Protein AF-A0A929IMS8-F1 (afdb_monomer_lite)

Sequence (90 aa):
MGKFRTPSLRYLIYTAPYMHNGAFFDLTEVVEFYNEGGGENEFAANKTKLLKPLNLSDEEIEDLVAFIESLSGPEIKMQTPKLPPTAPLQ

Radius of gyration: 19.09 Å; chains: 1; bounding box: 63×19×46 Å

pLDDT: mean 92.8, std 6.43, range [65.5, 98.69]

Structure (mmCIF, N/CA/C/O backbone):
data_AF-A0A929IMS8-F1
#
_entry.id   AF-A0A929IMS8-F1
#
loop_
_atom_site.group_PDB
_atom_site.id
_atom_site.type_symbol
_atom_site.label_atom_id
_atom_site.label_alt_id
_atom_site.label_comp_id
_atom_site.label_asym_id
_atom_site.label_entity_id
_atom_site.label_seq_id
_atom_site.pdbx_PDB_ins_code
_atom_site.Cartn_x
_atom_site.Cartn_y
_atom_site.Cartn_z
_atom_site.occupancy
_atom_site.B_iso_or_equiv
_atom_site.auth_seq_id
_atom_site.auth_comp_id
_atom_site.auth_asym_id
_atom_site.auth_atom_id
_atom_site.pdbx_PDB_model_num
ATOM 1 N N . MET A 1 1 ? 12.984 8.457 19.462 1.00 65.50 1 MET A N 1
ATOM 2 C CA . MET A 1 1 ? 13.616 7.645 18.390 1.00 65.50 1 MET A CA 1
ATOM 3 C C . MET A 1 1 ? 12.528 6.795 17.726 1.00 65.50 1 MET A C 1
ATOM 5 O O . MET A 1 1 ? 11.445 6.744 18.289 1.00 65.50 1 MET A O 1
ATOM 9 N N . GLY A 1 2 ? 12.742 6.224 16.532 1.00 80.12 2 GLY A N 1
ATOM 10 C CA . GLY A 1 2 ? 11.718 5.426 15.819 1.00 80.12 2 GLY A CA 1
ATOM 11 C C . GLY A 1 2 ? 10.829 6.188 14.820 1.00 80.12 2 GLY A C 1
ATOM 12 O O . GLY A 1 2 ? 9.708 5.773 14.554 1.00 80.12 2 GLY A O 1
ATOM 13 N N . LYS A 1 3 ? 11.294 7.324 14.280 1.00 85.50 3 LYS A N 1
ATOM 14 C CA . LYS A 1 3 ? 10.581 8.060 13.220 1.00 85.50 3 LYS A CA 1
ATOM 15 C C . LYS A 1 3 ? 11.100 7.625 11.854 1.00 85.50 3 LYS A C 1
ATOM 17 O O . LYS A 1 3 ? 12.310 7.621 11.644 1.00 85.50 3 LYS A O 1
ATOM 22 N N . PHE A 1 4 ? 10.190 7.348 10.929 1.00 90.94 4 PHE A N 1
ATOM 23 C CA . PHE A 1 4 ? 10.506 6.978 9.553 1.00 90.94 4 PHE A CA 1
ATOM 24 C C . PHE A 1 4 ? 9.959 8.027 8.590 1.00 90.94 4 PHE A C 1
ATOM 26 O O . PHE A 1 4 ? 8.955 8.684 8.870 1.00 90.94 4 PHE A O 1
ATOM 33 N N . ARG A 1 5 ? 10.627 8.192 7.448 1.00 93.56 5 ARG A N 1
ATOM 34 C CA . ARG A 1 5 ? 10.084 8.975 6.339 1.00 93.56 5 ARG A CA 1
ATOM 35 C C . ARG A 1 5 ? 8.948 8.180 5.701 1.00 93.56 5 ARG A C 1
ATOM 37 O O . ARG A 1 5 ? 9.149 7.013 5.382 1.00 93.56 5 ARG A O 1
ATOM 44 N N . THR A 1 6 ? 7.806 8.819 5.458 1.00 93.94 6 THR A N 1
ATOM 45 C CA . THR A 1 6 ? 6.719 8.219 4.673 1.00 93.94 6 THR A CA 1
ATOM 46 C C . THR A 1 6 ? 7.218 7.922 3.251 1.00 93.94 6 THR A C 1
ATOM 48 O O . THR A 1 6 ? 7.634 8.863 2.560 1.00 93.94 6 THR A O 1
ATOM 5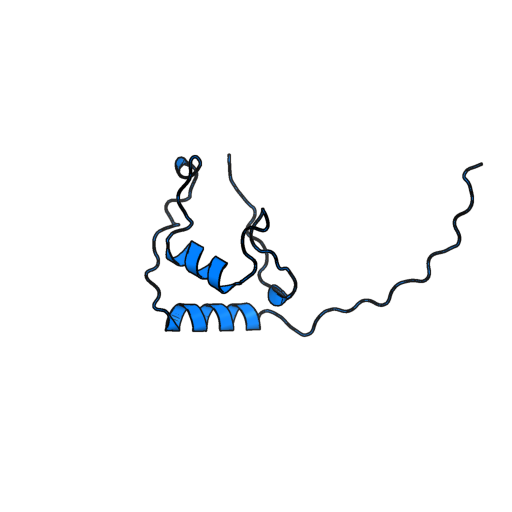1 N N . PRO A 1 7 ? 7.247 6.647 2.818 1.00 94.12 7 PRO A N 1
ATOM 52 C CA . PRO A 1 7 ? 7.681 6.285 1.474 1.00 94.12 7 PRO A CA 1
ATOM 53 C C . PRO A 1 7 ? 6.623 6.657 0.424 1.00 94.12 7 PRO A C 1
ATOM 55 O O . PRO A 1 7 ? 5.466 6.924 0.742 1.00 94.12 7 PRO A O 1
ATOM 58 N N . SER A 1 8 ? 7.036 6.687 -0.844 1.00 95.44 8 SER A N 1
ATOM 59 C CA . SER A 1 8 ? 6.113 6.783 -1.982 1.00 95.44 8 SER A CA 1
ATOM 60 C C . SER A 1 8 ? 5.403 5.445 -2.199 1.00 95.44 8 SER A C 1
ATOM 62 O O . SER A 1 8 ? 6.012 4.402 -1.981 1.00 95.44 8 SER A O 1
ATOM 64 N N . LEU A 1 9 ? 4.163 5.481 -2.695 1.00 96.62 9 LEU A N 1
ATOM 65 C CA . LEU A 1 9 ? 3.391 4.290 -3.079 1.00 96.62 9 LEU A CA 1
ATOM 66 C C . LEU A 1 9 ? 3.400 4.013 -4.595 1.00 96.62 9 LEU A C 1
ATOM 68 O O . LEU A 1 9 ? 2.707 3.126 -5.077 1.00 96.62 9 LEU A O 1
ATOM 72 N N . ARG A 1 10 ? 4.157 4.782 -5.384 1.00 95.44 10 ARG A N 1
ATOM 73 C CA . ARG A 1 10 ? 4.223 4.597 -6.843 1.00 95.44 10 ARG A CA 1
ATOM 74 C C . ARG A 1 10 ? 5.105 3.397 -7.201 1.00 95.44 10 ARG A C 1
ATOM 76 O O . ARG A 1 10 ? 6.229 3.333 -6.712 1.00 95.44 10 ARG A O 1
ATOM 83 N N . TYR A 1 11 ? 4.646 2.540 -8.120 1.00 96.12 11 TYR A N 1
ATOM 84 C CA . TYR A 1 11 ? 5.353 1.310 -8.538 1.00 96.12 11 TYR A CA 1
ATOM 85 C C . TYR A 1 11 ? 5.605 0.302 -7.397 1.00 96.12 11 TYR A C 1
ATOM 87 O O . TYR A 1 11 ? 6.529 -0.506 -7.473 1.00 96.12 11 TYR A O 1
ATOM 95 N N . LEU A 1 12 ? 4.776 0.338 -6.351 1.00 94.88 12 LEU A N 1
ATOM 96 C CA . LEU A 1 12 ? 4.936 -0.446 -5.125 1.00 94.88 12 LEU A CA 1
ATOM 97 C C . LEU A 1 12 ? 4.918 -1.968 -5.355 1.00 94.88 12 LEU A C 1
ATOM 99 O O . LEU A 1 12 ? 5.588 -2.703 -4.635 1.00 94.88 12 LEU A O 1
ATOM 103 N N . ILE A 1 13 ? 4.214 -2.460 -6.381 1.00 96.06 13 ILE A N 1
ATOM 104 C CA . ILE A 1 13 ? 4.100 -3.909 -6.641 1.00 96.06 13 ILE A CA 1
ATOM 105 C C . ILE A 1 13 ? 5.449 -4.587 -6.951 1.00 96.06 13 ILE A C 1
ATOM 107 O O . ILE A 1 13 ? 5.559 -5.803 -6.866 1.00 96.06 13 ILE A O 1
ATOM 111 N N . TYR A 1 14 ? 6.492 -3.814 -7.284 1.00 95.69 14 TYR A N 1
ATOM 112 C CA . TYR A 1 14 ? 7.834 -4.324 -7.602 1.00 95.69 14 TYR A CA 1
ATOM 113 C C . TYR A 1 14 ? 8.850 -4.140 -6.465 1.00 95.69 14 TYR A C 1
ATOM 115 O O . TYR A 1 14 ? 10.042 -4.359 -6.672 1.00 95.69 14 TYR A O 1
ATOM 123 N N . THR A 1 15 ? 8.420 -3.679 -5.286 1.00 95.44 15 THR A N 1
ATOM 124 C CA . THR A 1 15 ? 9.332 -3.277 -4.199 1.00 95.44 15 THR A CA 1
ATOM 125 C C . THR A 1 15 ? 9.221 -4.139 -2.950 1.00 95.44 15 THR A C 1
ATOM 127 O O . THR A 1 15 ? 9.678 -3.710 -1.893 1.00 95.44 15 THR A O 1
ATOM 130 N N . ALA A 1 16 ? 8.607 -5.320 -3.040 1.00 95.75 16 ALA A N 1
ATOM 131 C CA . ALA A 1 16 ? 8.651 -6.282 -1.947 1.00 95.75 16 ALA A CA 1
ATOM 132 C C . ALA A 1 16 ? 10.119 -6.667 -1.630 1.00 95.75 16 ALA A C 1
ATOM 134 O O . ALA A 1 16 ? 10.941 -6.755 -2.551 1.00 95.75 16 ALA A O 1
ATOM 135 N N . PRO A 1 17 ? 10.470 -6.921 -0.357 1.00 97.50 17 PRO A N 1
ATOM 136 C CA . P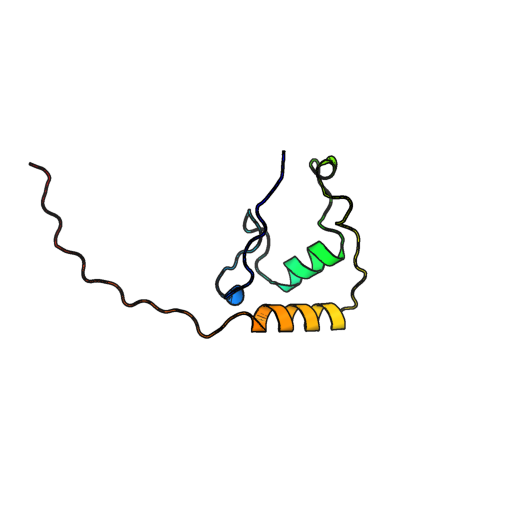RO A 1 17 ? 9.601 -6.874 0.819 1.00 97.50 17 PRO A CA 1
ATOM 137 C C . PRO A 1 17 ? 9.319 -5.440 1.312 1.00 97.50 17 PRO A C 1
ATOM 139 O O . PRO A 1 17 ? 10.114 -4.520 1.122 1.00 97.50 17 PRO A O 1
ATOM 142 N N . TYR A 1 18 ? 8.176 -5.259 1.969 1.00 97.31 18 TYR A N 1
ATOM 143 C CA . TYR A 1 18 ? 7.640 -3.977 2.421 1.00 97.31 18 TYR A CA 1
ATOM 144 C C . TYR A 1 18 ? 8.086 -3.595 3.839 1.00 97.31 18 TYR A C 1
ATOM 146 O O . TYR A 1 18 ? 8.634 -4.395 4.596 1.00 9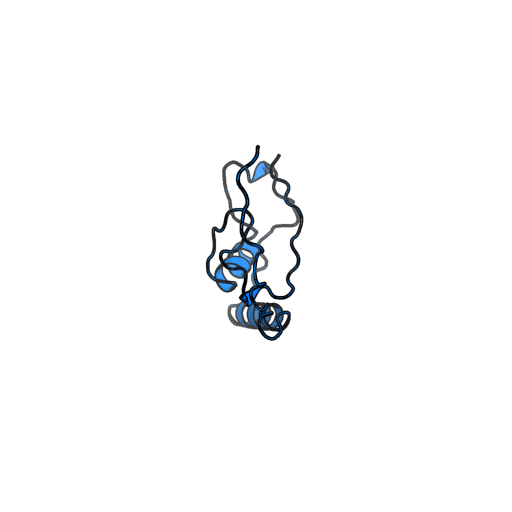7.31 18 TYR A O 1
ATOM 154 N N . MET A 1 19 ? 7.785 -2.350 4.225 1.00 94.88 19 MET A N 1
ATOM 155 C CA . MET A 1 19 ? 8.238 -1.686 5.458 1.00 94.88 19 MET A CA 1
ATOM 156 C C . MET A 1 19 ? 9.735 -1.351 5.459 1.00 94.88 19 MET A C 1
ATOM 158 O O . MET A 1 19 ? 10.501 -1.731 4.583 1.00 94.88 19 MET A O 1
ATOM 162 N N . HIS A 1 20 ? 10.171 -0.579 6.455 1.00 93.50 20 HIS A N 1
ATOM 163 C CA . HIS A 1 20 ? 11.558 -0.106 6.558 1.00 93.50 20 HIS A CA 1
ATOM 164 C C . HIS A 1 20 ? 12.582 -1.227 6.810 1.00 93.50 20 HIS A C 1
ATOM 166 O O . HIS A 1 20 ? 13.779 -1.013 6.637 1.00 93.50 20 HIS A O 1
ATOM 172 N N . ASN A 1 21 ? 12.116 -2.388 7.264 1.00 93.12 21 ASN A N 1
ATOM 173 C CA . ASN A 1 21 ? 12.915 -3.554 7.622 1.00 93.12 21 ASN A CA 1
ATOM 174 C C . ASN A 1 21 ? 12.587 -4.792 6.770 1.00 93.12 21 ASN A C 1
ATOM 176 O O . ASN A 1 21 ? 13.129 -5.855 7.057 1.00 93.12 21 ASN A O 1
ATOM 180 N N . GLY A 1 22 ? 11.718 -4.675 5.758 1.00 95.81 22 GLY A N 1
ATOM 181 C CA . GLY A 1 22 ? 11.339 -5.809 4.913 1.00 95.81 22 GLY A CA 1
ATOM 182 C C . GLY A 1 22 ? 10.509 -6.876 5.637 1.00 95.81 22 GLY A C 1
ATOM 183 O O . GLY A 1 22 ? 10.688 -8.057 5.362 1.00 95.81 22 GLY A O 1
ATOM 184 N N . ALA A 1 23 ? 9.672 -6.490 6.605 1.00 95.12 23 ALA A N 1
ATOM 185 C CA . ALA A 1 23 ? 8.942 -7.441 7.448 1.00 95.12 23 ALA A CA 1
ATOM 186 C C . ALA A 1 23 ? 7.799 -8.177 6.734 1.00 95.12 23 ALA A C 1
ATOM 188 O O . ALA A 1 23 ? 7.435 -9.263 7.173 1.00 95.12 23 ALA A O 1
ATOM 189 N N . PHE A 1 24 ? 7.243 -7.594 5.671 1.00 97.69 24 PHE A N 1
ATOM 190 C CA . PHE A 1 24 ? 6.073 -8.128 4.970 1.00 97.69 24 PHE A CA 1
ATOM 191 C C . PHE A 1 24 ? 6.403 -8.402 3.509 1.00 97.69 24 PHE A C 1
ATOM 193 O O . PHE A 1 24 ? 7.130 -7.628 2.882 1.00 97.69 24 PHE A O 1
ATOM 200 N N . PHE A 1 25 ? 5.871 -9.488 2.962 1.00 97.06 25 PHE A N 1
ATOM 201 C CA . PHE A 1 25 ? 6.047 -9.848 1.553 1.00 97.06 25 PHE A CA 1
ATOM 202 C C . PHE A 1 25 ? 4.810 -9.519 0.719 1.00 97.06 25 PHE A C 1
ATOM 204 O O . PHE A 1 25 ? 4.937 -9.387 -0.497 1.00 97.06 25 PHE A O 1
ATOM 211 N N . ASP A 1 26 ? 3.661 -9.329 1.368 1.00 96.81 26 ASP A N 1
ATOM 212 C CA . ASP A 1 26 ? 2.385 -8.994 0.743 1.00 96.81 26 ASP A CA 1
ATOM 213 C C . ASP A 1 26 ? 1.909 -7.589 1.159 1.00 96.81 26 ASP A C 1
ATOM 215 O O . ASP A 1 26 ? 2.164 -7.121 2.272 1.00 96.81 26 ASP A O 1
ATOM 219 N N . LEU A 1 27 ? 1.212 -6.894 0.257 1.00 97.19 27 LEU A N 1
ATOM 220 C CA . LEU A 1 27 ? 0.574 -5.613 0.566 1.00 97.19 27 LEU A CA 1
ATOM 221 C C . LEU A 1 27 ? -0.607 -5.776 1.518 1.00 97.19 27 LEU A C 1
ATOM 223 O O . LEU A 1 27 ? -0.864 -4.874 2.315 1.00 97.19 27 LEU A O 1
ATOM 227 N N . THR A 1 28 ? -1.275 -6.924 1.477 1.00 97.88 28 THR A N 1
ATOM 228 C CA . THR A 1 28 ? -2.366 -7.271 2.388 1.00 97.88 28 THR A CA 1
ATOM 229 C C . THR A 1 28 ? -1.872 -7.263 3.833 1.00 97.88 28 THR A C 1
ATOM 231 O O . THR A 1 28 ? -2.450 -6.566 4.661 1.00 97.88 28 THR A O 1
ATOM 234 N N . GLU A 1 29 ? -0.715 -7.881 4.114 1.00 97.88 29 GLU A N 1
ATOM 235 C CA . GLU A 1 29 ? -0.086 -7.866 5.448 1.00 97.88 29 GLU A CA 1
ATOM 236 C C . GLU A 1 29 ? 0.205 -6.431 5.930 1.00 97.88 29 GLU A C 1
ATOM 238 O O . GLU A 1 29 ? 0.050 -6.103 7.108 1.00 97.88 29 GLU A O 1
ATOM 243 N N . VAL A 1 30 ? 0.614 -5.541 5.015 1.00 97.19 30 VAL A N 1
ATOM 244 C CA . VAL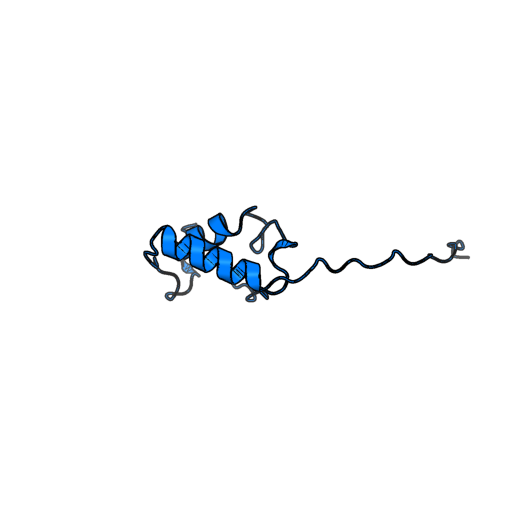 A 1 30 ? 0.850 -4.125 5.334 1.00 97.19 30 VAL A CA 1
ATOM 245 C C . VAL A 1 30 ? -0.461 -3.430 5.704 1.00 97.19 30 VAL A C 1
ATOM 247 O O . VAL A 1 30 ? -0.501 -2.681 6.684 1.00 97.19 30 VAL A O 1
ATOM 250 N N . VAL A 1 31 ? -1.523 -3.641 4.923 1.00 97.75 31 VAL A N 1
ATOM 251 C CA . VAL A 1 31 ? -2.836 -3.030 5.169 1.00 97.75 31 VAL A CA 1
ATOM 252 C C . VAL A 1 31 ? -3.432 -3.544 6.477 1.00 97.75 31 VAL A C 1
ATOM 254 O O . VAL A 1 31 ? -3.857 -2.729 7.294 1.00 97.75 31 VAL A O 1
ATOM 257 N N . GLU A 1 32 ? -3.386 -4.851 6.723 1.00 97.69 32 GLU A N 1
ATOM 258 C CA . GLU A 1 32 ? -3.834 -5.478 7.970 1.00 97.69 32 GLU A CA 1
ATOM 259 C C . GLU A 1 32 ? -3.073 -4.929 9.180 1.00 97.69 32 GLU A C 1
ATOM 261 O O . GLU A 1 32 ? -3.687 -4.496 10.155 1.00 97.69 32 GLU A O 1
ATOM 266 N N . PHE A 1 33 ? -1.745 -4.805 9.086 1.00 96.62 33 PHE A N 1
ATOM 267 C CA . PHE A 1 33 ? -0.931 -4.205 10.143 1.00 96.62 33 PHE A CA 1
ATOM 268 C C . PHE A 1 33 ? -1.397 -2.788 10.511 1.00 96.62 33 PHE A C 1
ATOM 270 O O . PHE A 1 33 ? -1.446 -2.422 11.691 1.00 96.62 33 PHE A O 1
ATOM 277 N N . TYR A 1 34 ? -1.748 -1.963 9.519 1.00 96.38 34 TYR A N 1
ATOM 278 C CA . TYR A 1 34 ? -2.310 -0.636 9.777 1.00 96.38 34 TYR A CA 1
ATOM 279 C C . TYR A 1 34 ? -3.766 -0.690 10.255 1.00 96.38 34 TYR A C 1
ATOM 281 O O . TYR A 1 34 ? -4.131 0.128 11.103 1.00 96.38 34 TYR A O 1
ATOM 289 N N . ASN A 1 35 ? -4.564 -1.653 9.785 1.00 97.44 35 ASN A N 1
ATOM 290 C CA . ASN A 1 35 ? -5.935 -1.886 10.239 1.00 97.44 35 ASN A CA 1
ATOM 291 C C . ASN A 1 35 ? -5.988 -2.236 11.735 1.00 97.44 35 ASN A C 1
ATOM 293 O O . ASN A 1 35 ? -6.873 -1.759 12.440 1.00 97.44 35 ASN A O 1
ATOM 297 N N . GLU A 1 36 ? -4.988 -2.960 12.245 1.00 95.25 36 GLU A N 1
ATOM 298 C CA . GLU A 1 36 ? -4.806 -3.270 13.672 1.00 95.25 36 GLU A CA 1
ATOM 299 C C . GLU A 1 36 ? -4.218 -2.101 14.490 1.00 95.25 36 GLU A C 1
ATOM 301 O O . GLU A 1 36 ? -4.079 -2.175 15.713 1.00 95.25 36 GLU A O 1
ATOM 306 N N . GLY A 1 37 ? -3.871 -0.981 13.848 1.00 94.44 37 GLY A N 1
ATOM 307 C CA . GLY A 1 37 ? -3.308 0.193 14.515 1.00 94.44 37 GLY A CA 1
ATOM 308 C C . GLY A 1 37 ? -1.780 0.199 14.614 1.00 94.44 37 GLY A C 1
ATOM 309 O O . GLY A 1 37 ? -1.220 0.901 15.463 1.00 94.44 37 GLY A O 1
ATOM 310 N N . GLY A 1 38 ? -1.083 -0.535 13.747 1.00 91.38 38 GLY A N 1
ATOM 311 C CA . GLY A 1 38 ? 0.363 -0.427 13.546 1.00 91.38 38 GLY A CA 1
ATOM 312 C C . GLY A 1 38 ? 1.214 -1.171 14.575 1.00 91.38 38 GLY A C 1
ATOM 313 O O . GLY A 1 38 ? 2.283 -0.671 14.938 1.00 91.38 38 GLY A O 1
ATOM 314 N N . GLY A 1 39 ? 0.721 -2.314 15.063 1.00 86.56 39 GLY A N 1
ATOM 315 C CA . GLY A 1 39 ? 1.419 -3.233 15.964 1.00 86.56 39 GLY A CA 1
ATOM 316 C C . GLY A 1 39 ? 1.724 -2.691 17.364 1.00 86.56 39 GLY A C 1
ATOM 317 O O . GLY A 1 39 ? 1.641 -1.488 17.655 1.00 86.56 39 GLY A O 1
ATOM 318 N N . GLU A 1 40 ? 2.117 -3.607 18.246 1.00 85.00 40 GLU A N 1
ATOM 319 C CA . GLU A 1 40 ? 2.606 -3.312 19.591 1.00 85.00 40 GLU A CA 1
ATOM 320 C C . GLU A 1 40 ? 3.979 -3.952 19.805 1.00 85.00 40 GLU A C 1
ATOM 322 O O . GLU A 1 40 ? 4.200 -5.119 19.496 1.00 85.00 40 GLU A O 1
ATOM 327 N N . ASN A 1 41 ? 4.930 -3.166 20.308 1.00 83.56 41 ASN A N 1
ATOM 328 C CA . ASN A 1 41 ? 6.261 -3.627 20.690 1.00 83.56 41 ASN A CA 1
ATOM 329 C C . ASN A 1 41 ? 6.860 -2.698 21.759 1.00 83.56 41 ASN A C 1
ATOM 331 O O . ASN A 1 41 ? 6.250 -1.704 22.158 1.00 83.56 41 ASN A O 1
ATOM 335 N N . GLU A 1 42 ? 8.086 -2.985 22.190 1.00 84.38 42 GLU A N 1
ATOM 336 C CA . GLU A 1 42 ? 8.836 -2.190 23.175 1.00 84.38 42 GLU A CA 1
ATOM 337 C C . GLU A 1 42 ? 9.038 -0.707 22.789 1.00 84.38 42 GLU A C 1
ATOM 339 O O . GLU A 1 42 ? 9.303 0.134 23.648 1.00 84.38 42 GLU A O 1
ATOM 344 N N . PHE A 1 43 ? 8.844 -0.350 21.514 1.00 83.62 43 PHE A N 1
ATOM 345 C CA . PHE A 1 43 ? 8.933 1.018 21.001 1.00 83.62 43 PHE A CA 1
ATOM 346 C C . PHE A 1 43 ? 7.573 1.706 20.822 1.00 83.62 43 PHE A C 1
ATOM 348 O O . PHE A 1 43 ? 7.549 2.881 20.437 1.00 83.62 43 PHE A O 1
ATOM 355 N N . ALA A 1 44 ? 6.454 1.038 21.130 1.00 83.25 44 ALA A N 1
ATOM 356 C CA . ALA A 1 44 ? 5.097 1.557 20.929 1.00 83.25 44 ALA A CA 1
ATOM 357 C C . ALA A 1 44 ? 4.842 2.897 21.643 1.00 83.25 44 ALA A C 1
ATOM 359 O O . ALA A 1 44 ? 4.044 3.703 21.169 1.00 83.25 44 ALA A O 1
ATOM 360 N N . ALA A 1 45 ? 5.585 3.205 22.712 1.00 86.44 45 ALA A N 1
ATOM 361 C CA . ALA A 1 45 ? 5.538 4.505 23.387 1.00 86.44 45 ALA A CA 1
ATOM 362 C C . ALA A 1 45 ? 5.906 5.698 22.474 1.00 86.44 45 ALA A C 1
ATOM 364 O O . ALA A 1 45 ? 5.491 6.826 22.737 1.00 86.44 45 ALA A O 1
ATOM 365 N N . ASN A 1 46 ? 6.667 5.470 21.395 1.00 88.38 46 ASN A N 1
ATOM 366 C CA . ASN A 1 46 ? 7.019 6.491 20.402 1.00 88.38 46 ASN A CA 1
ATOM 367 C C . ASN A 1 46 ? 6.027 6.558 19.220 1.00 88.38 46 ASN A C 1
ATOM 369 O O . ASN A 1 46 ? 6.217 7.382 18.319 1.00 8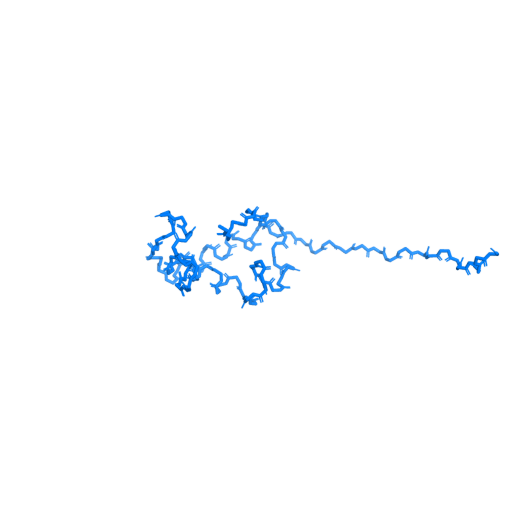8.38 46 ASN A O 1
ATOM 373 N N . LYS A 1 47 ? 4.995 5.701 19.193 1.00 88.50 47 LYS A N 1
ATOM 374 C CA . LYS A 1 47 ? 3.991 5.639 18.122 1.00 88.50 47 LYS A CA 1
ATOM 375 C C . LYS A 1 47 ? 3.114 6.894 18.133 1.00 88.50 47 LYS A C 1
ATOM 377 O O . LYS A 1 47 ? 2.799 7.459 19.180 1.00 88.50 47 LYS A O 1
ATOM 382 N N . THR A 1 48 ? 2.709 7.354 16.950 1.00 89.12 48 THR A N 1
ATOM 383 C CA . THR A 1 48 ? 1.747 8.460 16.848 1.00 89.12 48 THR A CA 1
ATOM 384 C C . THR A 1 48 ? 0.378 8.030 17.373 1.00 89.12 48 THR A C 1
ATOM 386 O O . THR A 1 48 ? -0.075 6.925 17.091 1.00 89.12 48 THR A O 1
ATOM 389 N N . LYS A 1 49 ? -0.327 8.931 18.070 1.00 90.69 49 LYS A N 1
ATOM 390 C CA . LYS A 1 49 ? -1.703 8.697 18.554 1.00 90.69 49 LYS A CA 1
ATOM 391 C C . LYS A 1 49 ? -2.727 8.522 17.423 1.00 90.69 49 LYS A C 1
ATOM 393 O O . LYS A 1 49 ? -3.867 8.158 17.685 1.00 90.69 49 LYS A O 1
ATOM 398 N N . LEU A 1 50 ? -2.337 8.831 16.184 1.00 91.12 50 LEU A N 1
ATOM 399 C CA . LEU A 1 50 ? -3.168 8.632 14.997 1.00 91.12 50 LEU A CA 1
ATOM 400 C C . LEU A 1 50 ? -3.258 7.160 14.578 1.00 91.12 50 LEU A C 1
ATOM 402 O O . LEU A 1 50 ? -4.227 6.794 13.925 1.00 91.12 50 LEU A O 1
ATOM 406 N N . LEU A 1 51 ? -2.270 6.335 14.943 1.00 91.12 51 LEU A N 1
ATOM 407 C CA . LEU A 1 51 ? -2.290 4.903 14.668 1.00 91.12 51 LEU A CA 1
ATOM 408 C C . LEU A 1 51 ? -3.168 4.216 15.711 1.00 91.12 51 LEU A C 1
ATOM 410 O O . LEU A 1 51 ? -2.773 4.031 16.862 1.00 91.12 51 LEU A O 1
ATOM 414 N N . LYS A 1 52 ? -4.379 3.891 15.281 1.00 93.62 52 LYS A N 1
ATOM 415 C CA . LYS A 1 52 ? -5.424 3.206 16.035 1.00 93.62 52 LYS A CA 1
ATOM 416 C C . LYS A 1 52 ? -6.113 2.217 15.093 1.00 93.62 52 LYS A C 1
ATOM 418 O O . LYS A 1 52 ? -6.033 2.442 13.883 1.00 93.62 52 LYS A O 1
ATOM 423 N N . PRO A 1 53 ? -6.790 1.187 15.620 1.00 95.69 53 PRO A N 1
ATOM 424 C CA . PRO A 1 53 ? -7.527 0.263 14.778 1.00 95.69 53 PRO A CA 1
ATOM 425 C C . PRO A 1 53 ? -8.501 0.999 13.857 1.00 95.69 53 PRO A C 1
ATOM 427 O O . PRO A 1 53 ? -9.208 1.913 14.303 1.00 95.69 53 PRO A O 1
ATOM 430 N N . LEU A 1 54 ? -8.493 0.633 12.578 1.00 96.44 54 LEU A N 1
ATOM 431 C CA . LEU A 1 54 ? -9.358 1.228 11.559 1.00 96.44 54 LEU A CA 1
ATOM 432 C C . LEU A 1 54 ? -10.692 0.477 11.467 1.00 96.44 54 LEU A C 1
ATOM 434 O O . LEU A 1 54 ? -11.706 1.106 11.175 1.00 96.44 54 LEU A O 1
ATOM 438 N N . ASN A 1 55 ? -10.696 -0.812 11.833 1.00 96.25 55 ASN A N 1
ATOM 439 C CA . ASN A 1 55 ? -11.843 -1.721 11.758 1.00 96.25 55 ASN A CA 1
ATOM 440 C C . ASN A 1 55 ? -12.417 -1.827 10.337 1.00 96.25 55 ASN A C 1
ATOM 442 O O . ASN A 1 55 ? -13.635 -1.833 10.168 1.00 96.25 55 ASN A O 1
ATOM 446 N N . LEU A 1 56 ? -11.532 -1.878 9.340 1.00 97.88 56 LEU A N 1
ATOM 447 C CA . LEU A 1 56 ? -11.903 -2.176 7.961 1.00 97.88 56 LEU A CA 1
ATOM 448 C C . LEU A 1 56 ? -12.445 -3.604 7.875 1.00 97.88 56 LEU A C 1
ATOM 450 O O . LEU A 1 56 ? -11.911 -4.501 8.539 1.00 97.88 56 LEU A O 1
ATOM 454 N N . SER A 1 57 ? -13.485 -3.796 7.068 1.00 98.25 57 SER A N 1
ATOM 455 C CA . SER A 1 57 ? -13.942 -5.125 6.662 1.00 98.25 57 SER A CA 1
ATOM 456 C C . SER A 1 57 ? -12.955 -5.773 5.687 1.00 98.25 57 SER A C 1
ATOM 458 O O . SER A 1 57 ? -12.127 -5.086 5.087 1.00 98.25 57 SER A O 1
ATOM 460 N N . ASP A 1 58 ? -13.072 -7.085 5.485 1.00 97.88 58 ASP A N 1
ATOM 461 C CA . ASP A 1 58 ? -12.243 -7.806 4.510 1.00 97.88 58 ASP A CA 1
ATOM 462 C C . ASP A 1 58 ? -12.409 -7.225 3.091 1.00 97.88 58 ASP A C 1
ATOM 464 O O . ASP A 1 58 ? -11.427 -7.029 2.382 1.00 97.88 58 ASP A O 1
ATOM 468 N N . GLU A 1 59 ? -13.634 -6.837 2.716 1.00 98.38 59 GLU A N 1
ATOM 469 C CA . GLU A 1 59 ? -13.931 -6.196 1.425 1.00 98.38 59 GLU A CA 1
ATOM 470 C C . GLU A 1 59 ? -13.247 -4.823 1.298 1.00 98.38 59 GLU A C 1
ATOM 472 O O . GLU A 1 59 ? -12.649 -4.512 0.272 1.00 98.38 59 GLU A O 1
ATOM 477 N N . GLU A 1 60 ? -13.247 -4.013 2.363 1.00 98.62 60 GLU A N 1
ATOM 478 C CA . GLU A 1 60 ? -12.559 -2.714 2.365 1.00 98.62 60 GLU A CA 1
ATOM 479 C C . GLU A 1 60 ? -11.030 -2.860 2.306 1.00 98.62 60 GLU A C 1
ATOM 481 O O . GLU A 1 60 ? -10.345 -1.997 1.747 1.00 98.62 60 GLU A O 1
ATOM 486 N N . ILE A 1 61 ? -10.481 -3.935 2.883 1.00 98.50 61 ILE A N 1
ATOM 487 C CA . ILE A 1 61 ? -9.054 -4.264 2.786 1.00 98.50 61 ILE A CA 1
ATOM 488 C C . ILE A 1 61 ? -8.708 -4.645 1.347 1.00 98.50 61 ILE A C 1
ATOM 490 O O . ILE A 1 61 ? -7.763 -4.080 0.793 1.00 98.50 61 ILE A O 1
ATOM 494 N N . GLU A 1 62 ? -9.479 -5.542 0.731 1.00 98.50 62 GLU A N 1
ATOM 495 C CA . GLU A 1 62 ? -9.292 -5.954 -0.664 1.00 98.50 62 GLU A CA 1
ATOM 496 C C . GLU A 1 62 ? -9.366 -4.754 -1.620 1.00 98.50 62 GLU A C 1
ATOM 498 O O . GLU A 1 62 ? -8.470 -4.560 -2.447 1.00 98.50 62 GLU A O 1
ATOM 503 N N . ASP A 1 63 ? -10.366 -3.886 -1.451 1.00 98.69 63 ASP A N 1
ATOM 504 C CA . ASP A 1 63 ? -10.526 -2.670 -2.250 1.00 98.69 63 ASP A CA 1
ATOM 505 C C . ASP A 1 63 ? -9.346 -1.701 -2.079 1.00 98.69 63 ASP A C 1
ATOM 507 O O . ASP A 1 63 ? -8.867 -1.098 -3.049 1.00 98.69 63 ASP A O 1
ATOM 511 N N . LEU A 1 64 ? -8.841 -1.546 -0.851 1.00 98.38 64 LEU A N 1
ATOM 512 C CA . LEU A 1 64 ? -7.691 -0.690 -0.576 1.00 98.38 64 LEU A CA 1
ATOM 513 C C . LEU A 1 64 ? -6.405 -1.256 -1.188 1.00 98.38 64 LEU A C 1
ATOM 515 O O . LEU A 1 64 ? -5.621 -0.493 -1.762 1.00 98.38 64 LEU A O 1
ATOM 519 N N . VAL A 1 65 ? -6.187 -2.569 -1.096 1.00 98.31 65 VAL A N 1
ATOM 520 C CA . VAL A 1 65 ? -5.053 -3.239 -1.746 1.00 98.31 65 VAL A CA 1
ATOM 521 C C . VAL A 1 65 ? -5.138 -3.034 -3.257 1.00 98.31 65 VAL A C 1
ATOM 523 O O . VAL A 1 65 ? -4.187 -2.516 -3.845 1.00 98.31 65 VAL A O 1
ATOM 526 N N . ALA A 1 66 ? -6.294 -3.299 -3.871 1.00 98.12 66 ALA A N 1
ATOM 527 C CA . ALA A 1 66 ? -6.509 -3.102 -5.304 1.00 98.12 66 ALA A CA 1
ATOM 528 C C . ALA A 1 66 ? -6.253 -1.646 -5.739 1.00 98.12 66 ALA A C 1
ATOM 530 O O . ALA A 1 66 ? -5.609 -1.383 -6.762 1.00 98.12 66 ALA A O 1
ATOM 531 N N . PHE A 1 67 ? -6.697 -0.671 -4.938 1.00 98.25 67 PHE A N 1
ATOM 532 C CA . PHE A 1 67 ? -6.403 0.740 -5.178 1.00 98.25 67 PHE A CA 1
ATOM 533 C C . PHE A 1 67 ? -4.895 1.029 -5.131 1.00 98.25 67 PHE A C 1
ATOM 535 O O . PHE A 1 67 ? -4.376 1.699 -6.027 1.00 98.25 67 PHE A O 1
ATOM 542 N N . ILE A 1 68 ? -4.176 0.526 -4.125 1.00 97.62 68 ILE A N 1
ATOM 543 C CA . ILE A 1 68 ? -2.725 0.726 -3.987 1.00 97.62 68 ILE A CA 1
ATOM 544 C C . ILE A 1 68 ? -1.965 0.072 -5.149 1.00 97.62 68 ILE A C 1
ATOM 546 O O . ILE A 1 68 ? -1.050 0.685 -5.706 1.00 97.62 68 ILE A O 1
ATOM 550 N N . GLU A 1 69 ? -2.352 -1.132 -5.565 1.00 97.19 69 GLU A N 1
ATOM 551 C CA . GLU A 1 69 ? -1.755 -1.821 -6.713 1.00 97.19 69 GLU A CA 1
ATOM 552 C C . GLU A 1 69 ? -1.931 -1.022 -8.009 1.00 97.19 69 GLU A C 1
ATOM 554 O O . GLU A 1 69 ?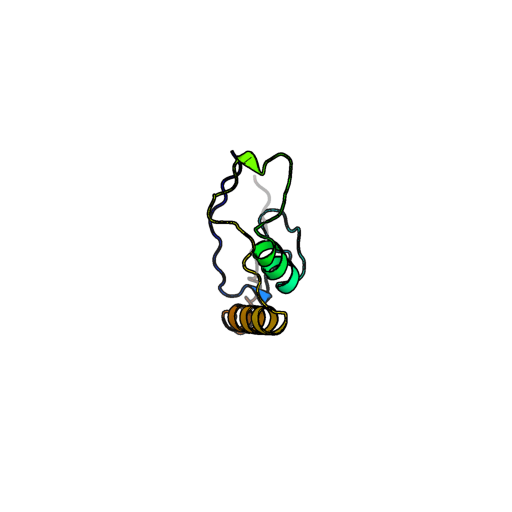 -0.988 -0.907 -8.799 1.00 97.19 69 GLU A O 1
ATOM 559 N N . SER A 1 70 ? -3.083 -0.362 -8.179 1.00 97.25 70 SER A N 1
ATOM 560 C CA . SER A 1 70 ? -3.364 0.496 -9.338 1.00 97.25 70 SER A CA 1
ATOM 561 C C . SER A 1 70 ? -2.416 1.702 -9.474 1.00 97.25 70 SER A C 1
ATOM 563 O O . SER A 1 70 ? -2.304 2.295 -10.550 1.00 97.25 70 SER A O 1
ATOM 565 N N . LEU A 1 71 ? -1.670 2.053 -8.415 1.00 97.12 71 LEU A N 1
ATOM 566 C CA . LEU A 1 71 ? -0.637 3.101 -8.436 1.00 97.12 71 LEU A CA 1
ATOM 567 C C . LEU A 1 71 ? 0.660 2.658 -9.138 1.00 97.12 71 LEU A C 1
ATOM 569 O O . LEU A 1 71 ? 1.629 3.428 -9.234 1.00 97.12 71 LEU A O 1
ATOM 573 N N . SER A 1 72 ? 0.700 1.418 -9.623 1.00 97.00 72 SER A N 1
ATOM 574 C CA . SER A 1 72 ? 1.829 0.827 -10.328 1.00 97.00 72 SER A CA 1
ATOM 575 C C . SER A 1 72 ? 1.517 0.629 -11.808 1.00 97.00 72 SER A C 1
ATOM 577 O O . SER A 1 72 ? 0.510 0.044 -12.187 1.00 97.00 72 SER A O 1
ATOM 579 N N . GLY A 1 73 ? 2.414 1.123 -12.661 1.00 94.38 73 GLY A N 1
ATOM 580 C CA . GLY A 1 73 ? 2.364 0.871 -14.099 1.00 94.38 73 GLY A CA 1
ATOM 581 C C . GLY A 1 73 ? 3.154 -0.380 -14.504 1.00 94.38 73 GLY A C 1
ATOM 582 O O . GLY A 1 73 ? 3.644 -1.125 -13.649 1.00 94.38 73 GLY A O 1
ATOM 583 N N . PRO A 1 74 ? 3.354 -0.585 -15.817 1.00 94.81 74 PRO A N 1
ATOM 584 C CA . PRO A 1 74 ? 4.264 -1.605 -16.329 1.00 94.81 74 PRO A CA 1
ATOM 585 C C . PRO A 1 74 ? 5.679 -1.459 -15.757 1.00 94.81 74 PRO A C 1
ATOM 587 O O . PRO A 1 74 ? 6.183 -0.343 -15.630 1.00 94.81 74 PRO A O 1
ATOM 590 N N . GLU A 1 75 ? 6.324 -2.582 -15.445 1.00 94.12 75 GLU A N 1
ATOM 591 C CA . GLU A 1 75 ? 7.671 -2.614 -14.870 1.00 94.12 75 GLU A CA 1
ATOM 592 C C . GLU A 1 75 ? 8.670 -1.800 -15.708 1.00 94.12 75 GLU A C 1
ATOM 594 O O . GLU A 1 75 ? 8.793 -1.980 -16.926 1.00 94.12 75 GLU A O 1
ATOM 599 N N . ILE A 1 76 ? 9.421 -0.917 -15.048 1.00 91.81 76 ILE A N 1
ATOM 600 C CA . ILE A 1 76 ? 10.456 -0.118 -15.704 1.00 91.81 76 ILE A CA 1
ATOM 601 C C . ILE A 1 76 ? 11.691 -0.998 -15.908 1.00 91.81 76 ILE A C 1
ATOM 603 O O . ILE A 1 76 ? 12.487 -1.200 -14.994 1.00 91.81 76 ILE A O 1
ATOM 607 N N . LYS A 1 77 ? 11.881 -1.490 -17.133 1.00 92.75 77 LYS A N 1
ATOM 608 C CA . LYS A 1 77 ? 13.059 -2.280 -17.513 1.00 92.75 77 LYS A CA 1
ATOM 609 C C . LYS A 1 77 ? 14.100 -1.393 -18.181 1.00 92.75 77 LYS A C 1
ATOM 611 O O . LYS A 1 77 ? 13.841 -0.796 -19.224 1.00 92.75 77 LYS A O 1
ATOM 616 N N . MET A 1 78 ? 15.292 -1.325 -17.594 1.00 91.00 78 MET A N 1
ATOM 617 C CA . MET A 1 78 ? 16.438 -0.640 -18.195 1.00 91.00 78 MET A CA 1
ATOM 618 C C . MET A 1 78 ? 17.340 -1.639 -18.915 1.00 91.00 78 MET A C 1
ATOM 620 O O . MET A 1 78 ? 17.632 -2.714 -18.394 1.00 91.00 78 MET A O 1
ATOM 624 N N . GLN A 1 79 ? 17.813 -1.274 -20.106 1.00 92.62 79 GLN A N 1
ATOM 625 C CA . GLN A 1 79 ? 18.823 -2.066 -20.805 1.00 92.62 79 GLN A CA 1
ATOM 626 C C . GLN A 1 79 ? 20.174 -1.923 -20.102 1.00 92.62 79 GLN A C 1
ATOM 628 O O . GLN A 1 79 ? 20.580 -0.817 -19.739 1.00 92.62 79 GLN A O 1
ATOM 633 N N . THR A 1 80 ? 20.886 -3.036 -19.927 1.00 92.88 80 THR A N 1
ATOM 634 C CA . THR A 1 80 ? 22.210 -3.032 -19.302 1.00 92.88 80 THR A CA 1
ATOM 635 C C . THR A 1 80 ? 23.215 -2.282 -20.186 1.00 92.88 80 THR A C 1
ATOM 637 O O . THR A 1 80 ? 23.369 -2.634 -21.360 1.00 92.88 80 THR A O 1
ATOM 640 N N . PRO A 1 81 ? 23.923 -1.264 -19.663 1.00 92.00 81 PRO A N 1
ATOM 641 C CA . PRO A 1 81 ? 24.924 -0.548 -20.441 1.00 92.00 81 PRO A CA 1
ATOM 642 C C . PRO A 1 81 ? 26.156 -1.426 -20.690 1.00 92.00 81 PRO A C 1
ATOM 644 O O . PRO A 1 81 ? 26.554 -2.230 -19.847 1.00 92.00 81 PRO A O 1
ATOM 647 N N . LYS A 1 82 ? 26.809 -1.233 -21.841 1.00 93.44 82 LYS A N 1
ATOM 648 C CA . LYS A 1 82 ? 28.134 -1.812 -22.096 1.00 93.44 82 LYS A CA 1
ATOM 649 C C . LYS A 1 82 ? 29.171 -1.035 -21.285 1.00 93.44 82 LYS A C 1
ATOM 651 O O . LYS A 1 82 ? 29.403 0.140 -21.558 1.00 93.44 82 LYS A O 1
ATOM 656 N N . LEU A 1 83 ? 29.770 -1.685 -20.291 1.00 90.94 83 LEU A N 1
ATOM 657 C CA . LEU A 1 83 ? 30.830 -1.090 -19.478 1.00 90.94 83 LEU A CA 1
ATOM 658 C C . LEU A 1 83 ? 32.143 -1.001 -20.280 1.00 90.94 83 LEU A C 1
ATOM 660 O O . LEU A 1 83 ? 32.429 -1.905 -21.071 1.00 90.94 83 LEU A O 1
ATOM 664 N N . PRO A 1 84 ? 32.954 0.055 -20.091 1.00 90.19 84 PRO A N 1
ATOM 665 C CA . PRO A 1 84 ? 34.301 0.094 -20.646 1.00 90.19 84 PRO A CA 1
ATOM 666 C C . PRO A 1 84 ? 35.194 -0.969 -19.977 1.00 90.19 84 PRO A C 1
ATOM 668 O O . PRO A 1 84 ? 34.962 -1.323 -18.817 1.00 90.19 84 PRO A O 1
ATOM 671 N N . PRO A 1 85 ? 36.232 -1.470 -20.670 1.00 89.62 85 PRO A N 1
ATOM 672 C CA . PRO A 1 85 ? 37.216 -2.350 -20.049 1.00 89.62 85 PRO A CA 1
ATOM 673 C C . PRO A 1 85 ? 37.951 -1.609 -18.922 1.00 89.62 85 PRO A C 1
ATOM 675 O O . PRO A 1 85 ? 38.382 -0.469 -19.093 1.00 89.62 85 PRO A O 1
ATOM 678 N N . THR A 1 86 ? 38.109 -2.252 -17.767 1.00 85.81 86 THR A N 1
ATOM 679 C CA . THR A 1 86 ? 38.893 -1.716 -16.645 1.00 85.81 86 THR A CA 1
ATOM 680 C C . THR A 1 86 ? 40.390 -1.787 -16.951 1.00 85.81 86 THR A C 1
ATOM 682 O O . THR A 1 86 ? 40.903 -2.870 -17.230 1.00 85.81 86 THR A O 1
ATOM 685 N N . ALA A 1 87 ? 41.096 -0.658 -16.855 1.00 81.75 87 ALA A N 1
ATOM 686 C CA . ALA A 1 87 ? 42.559 -0.610 -16.844 1.00 81.75 87 ALA A CA 1
ATOM 687 C C . ALA A 1 87 ? 43.080 -0.677 -15.392 1.00 81.75 87 ALA A C 1
ATOM 689 O O . ALA A 1 87 ? 42.440 -0.106 -14.505 1.00 81.75 87 ALA A O 1
ATOM 690 N N . PRO A 1 88 ? 44.211 -1.355 -15.115 1.00 81.50 88 PRO A N 1
ATOM 691 C CA . PRO A 1 88 ? 44.834 -1.306 -13.795 1.00 81.50 88 PRO A CA 1
ATOM 692 C C . PRO A 1 88 ? 45.276 0.128 -13.467 1.00 81.50 88 PRO A C 1
ATOM 694 O O . PRO A 1 88 ? 45.753 0.850 -14.344 1.00 81.50 88 PRO A O 1
ATOM 697 N N . LEU A 1 89 ? 45.115 0.534 -12.203 1.00 75.62 89 LEU A N 1
ATOM 698 C CA . LEU A 1 89 ? 45.706 1.770 -11.686 1.00 75.62 89 LEU A CA 1
ATOM 699 C C . LEU A 1 89 ? 47.236 1.640 -11.775 1.00 75.62 89 LEU A C 1
ATOM 701 O O . LEU A 1 89 ? 47.778 0.632 -11.316 1.00 75.62 89 LEU A O 1
ATOM 705 N N . GLN A 1 90 ? 47.893 2.610 -12.418 1.00 66.38 90 GLN A N 1
ATOM 706 C CA . GLN A 1 90 ? 49.358 2.706 -12.485 1.00 66.38 90 GLN A CA 1
ATOM 707 C C . GLN A 1 90 ? 49.953 3.181 -11.161 1.00 66.38 90 GLN A C 1
ATOM 709 O O . GLN A 1 90 ? 49.291 4.001 -10.483 1.00 66.38 90 GLN A O 1
#

Secondary structure (DSSP, 8-state):
----PPPP-TTGGGSPSBTTTT-BSSHHHHHHHHHTTS---TTGGGS-TT-------HHHHHHHHHHHHTT--S--PPPPP-PPPPPPP-

Foldseek 3Di:
DPDDDDDDLAQVVPDAQDDPVRPRRDVLVVLVCQQCQNDDDPCCVVDDPVRHHPPDDPVRSVVVSVVSCVSYDPDDDDDDDDDDDDDDDD